Protein AF-A0A834ST66-F1 (afdb_monomer_lite)

Radius of gyration: 17.98 Å; chains: 1; bounding box: 46×31×44 Å

Foldseek 3Di:
DLVCLLPDDLVLLQVLLVVCVVVLHAFQQGHQVSNCVPPPVDDDPCSRRSSPDDSVSSSVRQVRHDPVSVVVSVVSSVVVVVVVVLVVLCDPPDDDPVSVVVNVLSPDPCNCVVVVDDDPDD

pLDDT: mean 84.06, std 11.34, range [38.97, 95.06]

Organism: NCBI:txid362788

Structure (mmCIF, N/CA/C/O backbone):
data_AF-A0A834ST66-F1
#
_entry.id   AF-A0A834ST66-F1
#
loop_
_atom_site.group_PDB
_atom_site.id
_atom_site.type_symbol
_atom_site.label_atom_id
_atom_site.label_alt_id
_atom_site.label_comp_id
_atom_site.label_asym_id
_atom_site.label_entity_id
_atom_site.label_seq_id
_atom_site.pdbx_PDB_ins_code
_atom_site.Cartn_x
_atom_site.Cartn_y
_atom_site.Cartn_z
_atom_site.occupancy
_atom_site.B_iso_or_equiv
_atom_site.auth_seq_id
_atom_site.auth_comp_id
_atom_site.auth_asym_id
_atom_site.auth_atom_id
_atom_site.pdbx_PDB_model_num
ATOM 1 N N . MET A 1 1 ? 3.220 14.035 -3.365 1.00 78.00 1 MET A N 1
ATOM 2 C CA . MET A 1 1 ? 2.948 12.589 -3.526 1.00 78.00 1 MET A CA 1
ATOM 3 C C . MET A 1 1 ? 4.207 11.769 -3.315 1.00 78.00 1 MET A C 1
ATOM 5 O O . MET A 1 1 ? 4.160 10.805 -2.571 1.00 78.00 1 MET A O 1
ATOM 9 N N . GLU A 1 2 ? 5.336 12.176 -3.893 1.00 78.00 2 GLU A N 1
ATOM 10 C CA . GLU A 1 2 ? 6.620 11.491 -3.693 1.00 78.00 2 GLU A CA 1
ATOM 11 C C . GLU A 1 2 ? 7.005 11.348 -2.209 1.00 78.00 2 GLU A C 1
ATOM 13 O O . GLU A 1 2 ? 7.285 10.239 -1.774 1.00 78.00 2 GLU A O 1
ATOM 18 N N . GLU A 1 3 ? 6.869 12.409 -1.406 1.00 83.62 3 GLU A N 1
ATOM 19 C CA . GLU A 1 3 ? 7.105 12.352 0.051 1.00 83.62 3 GLU A CA 1
ATOM 20 C C . GLU A 1 3 ? 6.138 11.412 0.800 1.00 83.62 3 GLU A C 1
ATOM 22 O O . GLU A 1 3 ? 6.508 10.772 1.784 1.00 83.62 3 GLU A O 1
ATOM 27 N N . LYS A 1 4 ? 4.886 11.288 0.329 1.00 85.06 4 LYS A N 1
ATOM 28 C CA . LYS A 1 4 ? 3.914 10.340 0.904 1.00 85.06 4 LYS A CA 1
ATOM 29 C C . LYS A 1 4 ? 4.320 8.897 0.610 1.00 85.06 4 LYS A C 1
ATOM 31 O O . LYS A 1 4 ? 4.142 8.036 1.459 1.00 85.06 4 LYS A O 1
ATOM 36 N N . ILE A 1 5 ? 4.886 8.637 -0.570 1.00 88.62 5 ILE A N 1
ATOM 37 C CA . ILE A 1 5 ? 5.418 7.318 -0.935 1.00 88.62 5 ILE A CA 1
ATOM 38 C C . I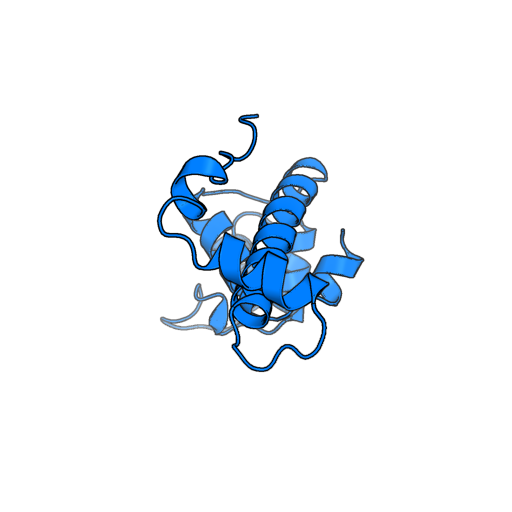LE A 1 5 ? 6.618 6.967 -0.046 1.00 88.62 5 ILE A C 1
ATOM 40 O O . ILE A 1 5 ? 6.699 5.843 0.441 1.00 88.62 5 ILE A O 1
ATOM 44 N N . ASP A 1 6 ? 7.503 7.929 0.223 1.00 89.81 6 ASP A N 1
ATOM 45 C CA . ASP A 1 6 ? 8.684 7.705 1.070 1.00 89.81 6 ASP A CA 1
ATOM 46 C C . ASP A 1 6 ? 8.339 7.412 2.532 1.00 89.81 6 ASP A C 1
ATOM 48 O O . ASP A 1 6 ? 9.049 6.672 3.208 1.00 89.81 6 ASP A O 1
ATOM 52 N N . THR A 1 7 ? 7.241 7.976 3.029 1.00 89.19 7 THR A N 1
ATOM 53 C CA . THR A 1 7 ? 6.821 7.836 4.432 1.00 89.19 7 THR A CA 1
ATOM 54 C C . THR A 1 7 ? 5.760 6.759 4.649 1.00 89.19 7 THR A C 1
ATOM 56 O O . THR A 1 7 ? 5.493 6.386 5.791 1.00 89.19 7 THR A O 1
ATOM 59 N N . ALA A 1 8 ? 5.160 6.229 3.578 1.00 88.12 8 ALA A N 1
ATOM 60 C CA . ALA A 1 8 ? 4.136 5.197 3.667 1.00 88.12 8 ALA A CA 1
ATOM 61 C C . ALA A 1 8 ? 4.681 3.893 4.259 1.00 88.12 8 ALA A C 1
ATOM 63 O O . ALA A 1 8 ? 5.821 3.489 4.019 1.00 88.12 8 ALA A O 1
ATOM 64 N N . GLU A 1 9 ? 3.822 3.178 4.984 1.00 89.25 9 GLU A N 1
ATOM 65 C CA . GLU A 1 9 ? 4.139 1.838 5.462 1.00 89.25 9 GLU A CA 1
ATOM 66 C C . GLU A 1 9 ? 4.441 0.901 4.287 1.00 89.25 9 GLU A C 1
ATOM 68 O O . GLU A 1 9 ? 3.753 0.904 3.262 1.00 89.25 9 GLU A O 1
ATOM 73 N N . LYS A 1 10 ? 5.438 0.025 4.455 1.00 91.88 10 LYS A N 1
ATOM 74 C CA . LYS A 1 10 ? 5.853 -0.914 3.404 1.00 91.88 10 LYS A CA 1
ATOM 75 C C . LYS A 1 10 ? 4.679 -1.736 2.852 1.00 91.88 10 LYS A C 1
ATOM 77 O O . LYS A 1 10 ? 4.637 -1.973 1.650 1.00 91.88 10 LYS A O 1
ATOM 82 N N . GLN A 1 11 ? 3.743 -2.171 3.700 1.00 89.56 11 GLN A N 1
ATOM 83 C CA . GLN A 1 11 ? 2.587 -2.963 3.254 1.00 89.56 11 GLN A CA 1
ATOM 84 C C . GLN A 1 11 ? 1.685 -2.185 2.292 1.00 89.56 11 GLN A C 1
ATOM 86 O O . GLN A 1 11 ? 1.271 -2.733 1.276 1.00 89.56 11 GLN A O 1
ATOM 91 N N . VAL A 1 12 ? 1.475 -0.889 2.539 1.00 89.75 12 VAL A N 1
ATOM 92 C CA . VAL A 1 12 ? 0.712 -0.024 1.630 1.00 89.75 12 VAL A CA 1
ATOM 93 C C . VAL A 1 12 ? 1.401 0.050 0.267 1.00 89.75 12 VAL A C 1
ATOM 95 O O . VAL A 1 12 ? 0.750 -0.103 -0.763 1.00 89.75 12 VAL A O 1
ATOM 98 N N . LEU A 1 13 ? 2.730 0.204 0.240 1.00 93.62 13 LEU A N 1
ATOM 99 C CA . LEU A 1 13 ? 3.481 0.196 -1.018 1.00 93.62 13 LEU A CA 1
ATOM 100 C C . LEU A 1 13 ? 3.366 -1.151 -1.749 1.00 93.62 13 LEU A C 1
ATOM 102 O O . LEU A 1 13 ? 3.166 -1.178 -2.960 1.00 93.62 13 LEU A O 1
ATOM 106 N N . VAL A 1 14 ? 3.451 -2.270 -1.024 1.00 93.31 14 VAL A N 1
ATOM 107 C CA . VAL A 1 14 ? 3.282 -3.624 -1.582 1.00 93.31 14 VAL A CA 1
ATOM 108 C C . VAL A 1 14 ? 1.910 -3.790 -2.233 1.00 93.31 14 VAL A C 1
ATOM 110 O O . VAL A 1 14 ? 1.829 -4.308 -3.349 1.00 93.31 14 VAL A O 1
ATOM 113 N N . ASP A 1 15 ? 0.847 -3.350 -1.565 1.00 90.88 15 ASP A N 1
ATOM 114 C CA . ASP A 1 15 ? -0.523 -3.477 -2.061 1.00 90.88 15 ASP A CA 1
ATOM 115 C C . ASP A 1 15 ? -0.755 -2.628 -3.314 1.00 90.88 15 ASP A C 1
ATOM 117 O O . ASP A 1 15 ? -1.354 -3.107 -4.283 1.00 90.88 15 ASP A O 1
ATOM 121 N N . ILE A 1 16 ? -0.195 -1.415 -3.356 1.00 92.44 16 ILE A N 1
ATOM 122 C CA . ILE A 1 16 ? -0.241 -0.566 -4.552 1.00 92.44 16 ILE A CA 1
ATOM 123 C C . ILE A 1 16 ? 0.516 -1.229 -5.707 1.00 92.44 16 ILE A C 1
ATOM 125 O O . ILE A 1 16 ? -0.026 -1.318 -6.806 1.00 92.44 16 ILE A O 1
ATOM 129 N N . VAL A 1 17 ? 1.722 -1.765 -5.485 1.00 93.31 17 VAL A N 1
ATOM 130 C CA . VAL A 1 17 ? 2.477 -2.444 -6.556 1.00 93.31 17 VAL A CA 1
ATOM 131 C C . VAL A 1 17 ? 1.730 -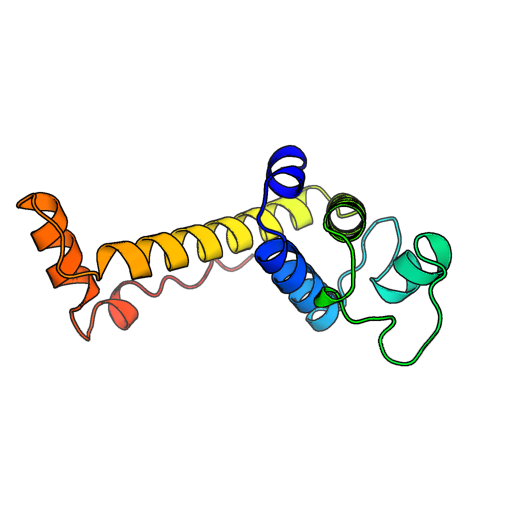3.677 -7.073 1.00 93.31 17 VAL A C 1
ATOM 133 O O . VAL A 1 17 ? 1.623 -3.860 -8.285 1.00 93.31 17 VAL A O 1
ATOM 136 N N . LYS A 1 18 ? 1.135 -4.495 -6.196 1.00 92.31 18 LYS A N 1
ATOM 137 C CA . LYS A 1 18 ? 0.300 -5.637 -6.617 1.00 92.31 18 LYS A CA 1
ATOM 138 C C . LYS A 1 18 ? -0.901 -5.194 -7.451 1.00 92.31 18 LYS A C 1
ATOM 140 O O . LYS A 1 18 ? -1.256 -5.854 -8.428 1.00 92.31 18 LYS A O 1
ATOM 145 N N . MET A 1 19 ? -1.528 -4.081 -7.079 1.00 90.81 19 MET A N 1
ATOM 146 C CA . MET A 1 19 ? -2.636 -3.492 -7.827 1.00 90.81 19 MET A CA 1
ATOM 147 C C . MET A 1 19 ? -2.173 -3.021 -9.215 1.00 90.81 19 MET A C 1
ATOM 149 O O . MET A 1 19 ? -2.791 -3.402 -10.210 1.00 90.81 19 MET A O 1
ATOM 153 N N . VAL A 1 20 ? -1.055 -2.292 -9.297 1.00 92.38 20 VAL A N 1
ATOM 154 C CA . VAL A 1 20 ? -0.421 -1.854 -10.556 1.00 92.38 20 VAL A CA 1
ATOM 155 C C . VAL A 1 20 ? -0.154 -3.053 -11.469 1.00 92.38 20 VAL A C 1
ATOM 157 O O . VAL A 1 20 ? -0.529 -3.032 -12.641 1.00 92.38 20 VAL A O 1
ATOM 160 N N . GLN A 1 21 ? 0.412 -4.136 -10.922 1.00 91.31 21 GLN A N 1
ATOM 161 C CA . GLN A 1 21 ? 0.645 -5.382 -11.658 1.00 91.31 21 GLN A CA 1
ATOM 162 C C . GLN A 1 21 ? -0.657 -5.999 -12.177 1.00 91.31 21 GLN A C 1
ATOM 164 O O . GLN A 1 21 ? -0.726 -6.397 -13.337 1.00 91.31 21 GLN A O 1
ATOM 169 N N . LYS A 1 22 ? -1.698 -6.068 -11.337 1.00 90.06 22 LYS A N 1
ATOM 170 C CA . LYS A 1 22 ? -3.009 -6.618 -11.713 1.00 90.06 22 LYS A CA 1
ATOM 171 C C . LYS A 1 22 ? -3.674 -5.809 -12.829 1.00 90.06 22 LYS A C 1
ATOM 173 O O . LYS A 1 22 ? -4.363 -6.391 -13.660 1.00 90.06 22 LYS A O 1
ATOM 178 N N . ARG A 1 23 ? -3.474 -4.488 -12.846 1.00 88.69 23 ARG A N 1
ATOM 179 C CA . ARG A 1 23 ? -3.999 -3.580 -13.877 1.00 88.69 23 ARG A CA 1
ATOM 180 C C . ARG A 1 23 ? -3.105 -3.471 -15.117 1.00 88.69 23 ARG A C 1
ATOM 182 O O . ARG A 1 23 ? -3.493 -2.800 -16.064 1.00 88.69 23 ARG A O 1
ATOM 189 N N . GLY A 1 24 ? -1.931 -4.107 -15.125 1.00 90.38 24 GLY A N 1
ATOM 190 C CA . GLY A 1 24 ? -0.986 -4.038 -16.244 1.00 90.38 24 GLY A CA 1
ATOM 191 C C . GLY A 1 24 ?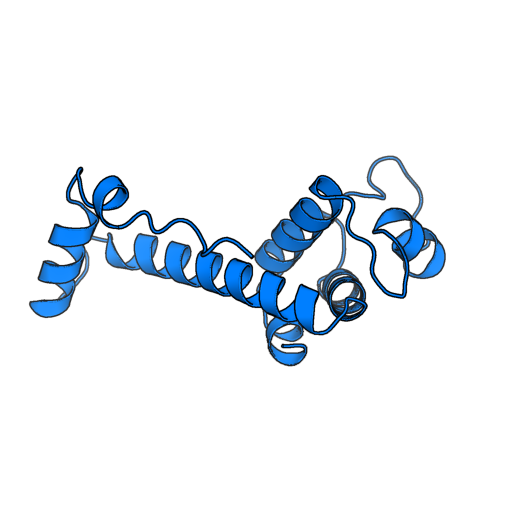 -0.417 -2.637 -16.492 1.00 90.38 24 GLY A C 1
ATOM 192 O O . GLY A 1 24 ? -0.013 -2.333 -17.611 1.00 90.38 24 GLY A O 1
ATOM 193 N N . MET A 1 25 ? -0.409 -1.776 -15.471 1.00 93.06 25 MET A N 1
ATOM 194 C CA . MET A 1 25 ? 0.061 -0.395 -15.593 1.00 93.06 25 MET A CA 1
ATOM 195 C C . MET A 1 25 ? 1.590 -0.348 -15.742 1.00 93.06 25 MET A C 1
ATOM 197 O O . MET A 1 25 ? 2.307 -1.159 -15.147 1.00 93.06 25 MET A O 1
ATOM 201 N N . LYS A 1 26 ? 2.087 0.627 -16.512 1.00 94.12 26 LYS A N 1
ATOM 202 C CA . LYS A 1 26 ? 3.517 0.826 -16.784 1.00 94.12 26 LYS A CA 1
ATOM 203 C C . LYS A 1 26 ? 3.929 2.261 -16.483 1.00 94.12 26 LYS A C 1
ATOM 205 O O . LYS A 1 26 ? 3.250 3.192 -16.905 1.00 94.12 26 LYS A O 1
ATOM 210 N N . GLY A 1 27 ? 5.039 2.419 -15.769 1.00 92.69 27 GLY A N 1
ATOM 211 C CA . GLY A 1 27 ? 5.664 3.716 -15.540 1.00 92.69 27 GLY A CA 1
ATOM 212 C C . GLY A 1 27 ? 6.706 4.031 -16.611 1.00 92.69 27 GLY A C 1
ATOM 213 O O . GLY A 1 27 ? 6.892 3.290 -17.578 1.00 92.69 27 GLY A O 1
ATOM 214 N N . THR A 1 28 ? 7.461 5.105 -16.397 1.00 93.56 28 THR A N 1
ATOM 215 C CA . THR A 1 28 ? 8.608 5.470 -17.252 1.00 93.56 28 THR A CA 1
ATOM 216 C C . THR A 1 28 ? 9.720 4.417 -17.246 1.00 93.56 28 THR A C 1
ATOM 218 O O . THR A 1 28 ? 10.490 4.329 -18.197 1.00 93.56 28 THR A O 1
ATOM 221 N N . MET A 1 29 ? 9.780 3.586 -16.202 1.00 91.06 29 MET A N 1
ATOM 222 C CA . MET A 1 29 ? 10.718 2.466 -16.074 1.00 91.06 29 MET A CA 1
ATOM 223 C C . MET A 1 29 ? 10.106 1.110 -16.471 1.00 91.06 29 MET A C 1
ATOM 225 O O . MET A 1 29 ? 10.667 0.064 -16.145 1.00 91.06 29 MET A O 1
ATOM 229 N N . GLY A 1 30 ? 8.966 1.123 -17.168 1.00 92.62 30 GLY A N 1
ATOM 230 C CA . GLY A 1 30 ? 8.260 -0.076 -17.614 1.00 92.62 30 GLY A CA 1
ATOM 231 C C . GLY A 1 30 ? 7.309 -0.658 -16.566 1.00 92.62 30 GLY A C 1
ATOM 232 O O . GLY A 1 30 ? 6.897 0.011 -15.613 1.00 92.62 30 GLY A O 1
ATOM 233 N N . ASP A 1 31 ? 6.915 -1.912 -16.773 1.00 93.12 31 ASP A N 1
ATOM 234 C CA . ASP A 1 31 ? 6.197 -2.694 -15.768 1.00 93.12 31 ASP A CA 1
ATOM 235 C C . ASP A 1 31 ? 7.122 -3.163 -14.634 1.00 93.12 31 ASP A C 1
ATOM 237 O O . ASP A 1 31 ? 8.342 -3.016 -14.666 1.00 93.12 31 ASP A O 1
ATOM 241 N N . TRP A 1 32 ? 6.535 -3.754 -13.595 1.00 92.81 32 TRP A N 1
ATOM 242 C CA . TRP A 1 32 ? 7.286 -4.204 -12.424 1.00 92.81 32 TRP A CA 1
ATOM 243 C C . TRP A 1 32 ? 8.407 -5.205 -12.747 1.00 92.81 32 TRP A C 1
ATOM 245 O O . TRP A 1 32 ? 9.452 -5.192 -12.099 1.00 92.81 32 TRP A O 1
ATOM 255 N N . LYS A 1 33 ? 8.218 -6.088 -13.736 1.00 89.44 33 LYS A N 1
ATOM 256 C CA . LYS A 1 33 ? 9.250 -7.067 -14.107 1.00 89.44 33 LYS A CA 1
ATOM 257 C C . LYS A 1 33 ? 10.367 -6.394 -14.900 1.00 89.44 33 LYS A C 1
ATOM 259 O O . LYS A 1 33 ? 11.535 -6.667 -14.623 1.00 89.44 33 LYS A O 1
ATOM 264 N N . GLU A 1 34 ? 10.010 -5.513 -15.833 1.00 90.56 34 GLU A N 1
ATOM 265 C CA . GLU A 1 34 ? 10.946 -4.684 -16.602 1.00 90.56 34 GLU A CA 1
ATOM 266 C C . GLU A 1 34 ? 11.814 -3.840 -15.653 1.00 90.56 34 GLU A C 1
ATOM 268 O O . GLU A 1 34 ? 13.043 -3.930 -15.700 1.00 90.56 34 GLU A O 1
ATOM 273 N N . PHE A 1 35 ? 11.195 -3.142 -14.698 1.00 92.44 35 PHE A N 1
ATOM 274 C CA . PHE A 1 35 ? 11.887 -2.348 -13.683 1.00 92.44 35 PHE A CA 1
ATOM 275 C C . PHE A 1 35 ? 12.892 -3.178 -12.869 1.00 92.44 35 PHE A C 1
ATOM 277 O O . PHE A 1 35 ? 14.070 -2.811 -12.778 1.00 92.44 35 PHE A O 1
ATOM 284 N N . LEU A 1 36 ? 12.456 -4.317 -12.313 1.00 89.81 36 LEU A N 1
ATOM 285 C CA . LEU A 1 36 ? 13.307 -5.180 -11.488 1.00 89.81 36 LEU A CA 1
ATOM 286 C C . LEU A 1 36 ? 14.491 -5.760 -12.264 1.00 89.81 36 LEU A C 1
ATOM 288 O O . LEU A 1 36 ? 15.574 -5.889 -11.699 1.00 89.81 36 LEU A O 1
ATOM 292 N N . SER A 1 37 ? 14.317 -6.075 -13.551 1.00 86.12 37 SER A N 1
ATOM 293 C CA . SER A 1 37 ? 15.403 -6.617 -14.378 1.00 86.12 37 SER A CA 1
ATOM 294 C C . SER A 1 37 ? 16.615 -5.675 -14.469 1.00 86.12 37 SER A C 1
ATOM 29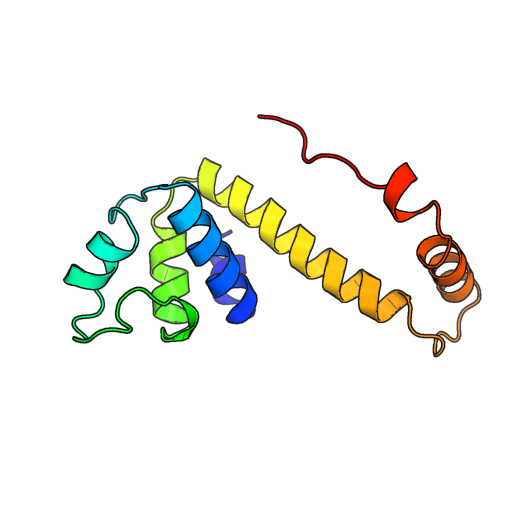6 O O . SER A 1 37 ? 17.753 -6.133 -14.586 1.00 86.12 37 SER A O 1
ATOM 298 N N . ILE A 1 38 ? 16.372 -4.365 -14.348 1.00 84.69 38 ILE A N 1
ATOM 299 C CA . ILE A 1 38 ? 17.386 -3.311 -14.415 1.00 84.69 38 ILE A CA 1
ATOM 300 C C . ILE A 1 38 ? 17.856 -2.903 -13.006 1.00 84.69 38 ILE A C 1
ATOM 302 O O . ILE A 1 38 ? 19.059 -2.749 -12.789 1.00 84.69 38 ILE A O 1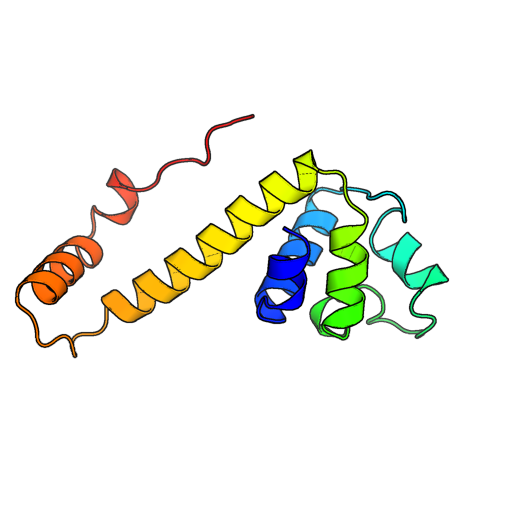
ATOM 306 N N . HIS A 1 39 ? 16.928 -2.762 -12.050 1.00 79.50 39 HIS A N 1
ATOM 307 C CA . HIS A 1 39 ? 17.166 -2.100 -10.757 1.00 79.50 39 HIS A CA 1
ATOM 308 C C . HIS A 1 39 ? 17.380 -3.058 -9.571 1.00 79.50 39 HIS A C 1
ATOM 310 O O . HIS A 1 39 ? 17.946 -2.648 -8.562 1.00 79.50 39 HIS A O 1
ATOM 316 N N . ASP A 1 40 ? 16.974 -4.331 -9.666 1.00 73.19 40 ASP A N 1
ATOM 317 C CA . ASP A 1 40 ? 17.168 -5.333 -8.606 1.00 73.19 40 ASP A CA 1
ATOM 318 C C . ASP A 1 40 ? 17.479 -6.709 -9.213 1.00 73.19 40 ASP A C 1
ATOM 320 O O . ASP A 1 40 ? 16.609 -7.570 -9.369 1.00 73.19 40 ASP A O 1
ATOM 324 N N . LYS A 1 41 ? 18.761 -6.928 -9.541 1.00 68.31 41 LYS A N 1
ATOM 325 C CA . LYS A 1 41 ? 19.299 -8.142 -10.194 1.00 68.31 41 LYS A CA 1
ATOM 326 C C . LYS A 1 41 ? 19.293 -9.398 -9.300 1.00 68.31 41 LYS A C 1
ATOM 328 O O . LYS A 1 41 ? 20.174 -10.250 -9.404 1.00 68.31 41 LYS A O 1
ATOM 333 N N . LYS A 1 42 ? 18.333 -9.531 -8.386 1.00 68.12 42 LYS A N 1
ATOM 334 C CA . LYS A 1 42 ? 18.131 -10.742 -7.578 1.00 68.12 42 LYS A CA 1
ATOM 335 C C . LYS A 1 42 ? 17.400 -11.785 -8.411 1.00 68.12 42 LYS A C 1
ATOM 337 O O . LYS A 1 42 ? 16.314 -11.490 -8.884 1.00 68.12 42 LYS A O 1
ATOM 342 N N . PHE A 1 43 ? 17.955 -12.994 -8.532 1.00 55.59 43 PHE A N 1
ATOM 343 C CA . PHE A 1 43 ? 17.428 -14.111 -9.337 1.00 55.59 43 PHE A CA 1
ATOM 344 C C . PHE A 1 43 ? 16.563 -15.100 -8.517 1.00 55.59 43 PHE A C 1
ATOM 346 O O . PHE A 1 43 ? 16.822 -15.307 -7.334 1.00 55.59 43 PHE A O 1
ATOM 353 N N . GLY A 1 44 ? 15.549 -15.734 -9.136 1.00 61.50 44 GLY A N 1
ATOM 354 C CA . GLY A 1 44 ? 14.765 -16.848 -8.557 1.00 61.50 44 GLY A CA 1
ATOM 355 C C . GLY A 1 44 ? 13.228 -16.708 -8.591 1.00 61.50 44 GLY A C 1
ATOM 356 O O . GLY A 1 44 ? 12.684 -15.653 -8.905 1.00 61.50 44 GLY A O 1
ATOM 357 N N . ALA A 1 45 ? 12.509 -17.779 -8.217 1.00 53.47 45 ALA A N 1
ATOM 358 C CA . ALA A 1 45 ? 11.042 -17.936 -8.324 1.00 53.47 45 ALA A CA 1
ATOM 359 C C . ALA A 1 45 ? 10.182 -16.949 -7.492 1.00 53.47 45 ALA A C 1
ATOM 361 O O . ALA A 1 45 ? 8.958 -16.973 -7.561 1.00 53.47 45 ALA A O 1
ATOM 362 N N . GLY A 1 46 ? 10.807 -16.062 -6.711 1.00 61.38 46 GLY A N 1
ATOM 363 C CA . GLY A 1 46 ? 10.153 -14.991 -5.950 1.00 61.38 46 GLY A CA 1
ATOM 364 C C . GLY A 1 46 ? 10.403 -13.583 -6.493 1.00 61.38 46 GLY A C 1
ATOM 365 O O . GLY A 1 46 ? 10.129 -12.626 -5.777 1.00 61.38 46 GLY A O 1
ATOM 366 N N . LEU A 1 47 ? 10.959 -13.453 -7.706 1.00 67.25 47 LEU A N 1
ATOM 367 C CA . LEU A 1 47 ? 11.449 -12.185 -8.260 1.00 67.25 47 LEU A CA 1
ATOM 368 C C . LEU A 1 47 ? 10.403 -11.072 -8.247 1.00 67.25 47 LEU A C 1
ATOM 370 O O . LEU A 1 47 ? 10.707 -9.923 -7.953 1.00 67.25 47 LEU A O 1
ATOM 374 N N . SER A 1 48 ? 9.179 -11.427 -8.623 1.00 77.69 48 SER A N 1
ATOM 375 C CA . SER A 1 48 ? 8.125 -10.466 -8.923 1.00 77.69 48 SER A CA 1
ATOM 376 C C . SER A 1 48 ? 7.257 -10.136 -7.717 1.00 77.69 48 SER A C 1
ATOM 378 O O . SER A 1 48 ? 6.346 -9.332 -7.871 1.00 77.69 48 SER A O 1
ATOM 380 N N . ASP A 1 49 ? 7.500 -10.753 -6.557 1.00 88.06 49 ASP A N 1
ATOM 381 C CA . ASP A 1 49 ? 6.699 -10.527 -5.356 1.00 88.06 49 ASP A CA 1
ATOM 382 C C . ASP A 1 49 ? 7.119 -9.212 -4.676 1.00 88.06 49 ASP A C 1
ATOM 384 O O . ASP A 1 49 ? 8.228 -9.139 -4.127 1.00 88.06 49 ASP A O 1
ATOM 388 N N . PRO A 1 50 ? 6.259 -8.175 -4.665 1.00 91.38 50 PRO A N 1
ATOM 389 C CA . PRO A 1 50 ? 6.603 -6.890 -4.066 1.00 91.38 50 PRO A CA 1
ATOM 390 C C . PRO A 1 50 ? 6.873 -6.995 -2.558 1.00 91.38 50 PRO A C 1
ATOM 392 O O . PRO A 1 50 ? 7.697 -6.250 -2.028 1.00 91.38 50 PRO A O 1
ATOM 395 N N . ALA A 1 51 ? 6.275 -7.970 -1.857 1.00 91.12 51 ALA A N 1
ATOM 396 C CA . ALA A 1 51 ? 6.485 -8.153 -0.417 1.00 91.12 51 ALA A CA 1
ATOM 397 C C . ALA A 1 51 ? 7.952 -8.469 -0.064 1.00 91.12 51 ALA A C 1
ATOM 399 O O . ALA A 1 51 ? 8.436 -8.119 1.022 1.00 91.12 51 ALA A O 1
ATOM 400 N N . LYS A 1 52 ? 8.687 -9.071 -1.008 1.00 89.69 52 LYS A N 1
ATOM 401 C CA . LYS A 1 52 ? 10.097 -9.460 -0.869 1.00 89.69 52 LYS A CA 1
ATOM 402 C C . LYS A 1 52 ? 11.083 -8.334 -1.195 1.00 89.69 52 LYS A C 1
ATOM 404 O O . LYS A 1 52 ? 12.293 -8.569 -1.170 1.00 89.69 52 LYS A O 1
ATOM 409 N N . ARG A 1 53 ? 10.608 -7.127 -1.518 1.00 89.56 53 ARG A N 1
ATOM 410 C CA . ARG A 1 53 ? 11.455 -5.970 -1.853 1.00 89.56 53 ARG A CA 1
ATOM 411 C C . ARG A 1 53 ? 11.594 -4.994 -0.693 1.00 89.56 53 ARG A C 1
ATOM 413 O O . ARG A 1 53 ? 10.816 -5.026 0.263 1.00 89.56 53 ARG A O 1
ATOM 420 N N . SER A 1 54 ? 12.658 -4.194 -0.725 1.00 91.25 54 SER A N 1
ATOM 421 C CA . SER A 1 54 ? 12.841 -3.116 0.245 1.00 91.25 54 SER A CA 1
ATOM 422 C C . SER A 1 54 ? 11.811 -2.020 -0.008 1.00 91.25 54 SER A C 1
ATOM 424 O O . SER A 1 54 ? 11.268 -1.904 -1.105 1.00 91.25 54 SER A O 1
ATOM 426 N N . HIS A 1 55 ? 11.542 -1.229 1.028 1.00 94.25 55 HIS A N 1
ATOM 427 C CA . HIS A 1 55 ? 10.681 -0.054 0.921 1.00 94.25 55 HIS A CA 1
ATOM 428 C C . HIS A 1 55 ? 11.167 0.888 -0.191 1.00 94.25 55 HIS A C 1
ATOM 430 O O . HIS A 1 55 ? 10.389 1.231 -1.072 1.00 94.25 55 HIS A O 1
ATOM 436 N N . GLU A 1 56 ? 12.474 1.158 -0.235 1.00 92.62 56 GLU A N 1
ATOM 437 C CA . GLU A 1 56 ? 13.108 2.003 -1.252 1.00 92.62 56 GLU A CA 1
ATOM 438 C C . GLU A 1 56 ? 12.836 1.525 -2.686 1.00 92.62 56 GLU A C 1
ATOM 440 O O . GLU A 1 56 ? 12.384 2.306 -3.512 1.00 92.62 56 GLU A O 1
ATOM 445 N N . VAL A 1 57 ? 13.006 0.230 -2.980 1.00 93.00 57 VAL A N 1
ATOM 446 C CA . VAL A 1 57 ? 12.762 -0.316 -4.331 1.00 93.00 57 VAL A CA 1
ATOM 447 C C . VAL A 1 57 ? 11.294 -0.156 -4.743 1.00 93.00 57 VAL A C 1
ATOM 449 O O . VAL A 1 57 ? 11.004 0.152 -5.900 1.00 93.00 57 VAL A O 1
ATOM 452 N N . LEU A 1 58 ? 10.362 -0.343 -3.803 1.00 94.50 58 LEU A N 1
ATOM 453 C CA . LEU A 1 58 ? 8.933 -0.126 -4.047 1.00 94.50 58 LEU A CA 1
ATOM 454 C C . LEU A 1 58 ? 8.639 1.358 -4.299 1.00 94.50 58 LEU A C 1
ATOM 456 O O . LEU A 1 58 ? 7.923 1.690 -5.242 1.00 94.50 58 LEU A O 1
ATOM 460 N N . ALA A 1 59 ? 9.218 2.242 -3.486 1.00 94.75 59 ALA A N 1
ATOM 461 C CA . ALA A 1 59 ? 9.057 3.683 -3.605 1.00 94.75 59 ALA A CA 1
ATOM 462 C C . ALA A 1 59 ? 9.600 4.205 -4.941 1.00 94.75 59 ALA A C 1
ATOM 464 O O . ALA A 1 59 ? 8.888 4.913 -5.652 1.00 94.75 59 ALA A O 1
ATOM 465 N N . THR A 1 60 ? 10.814 3.805 -5.331 1.00 94.75 60 THR A N 1
ATOM 466 C CA . THR A 1 60 ? 11.429 4.178 -6.613 1.00 94.75 60 THR A CA 1
ATOM 467 C C . THR A 1 60 ? 10.559 3.760 -7.795 1.00 94.75 60 THR A C 1
ATOM 469 O O . THR A 1 60 ? 10.320 4.567 -8.691 1.00 94.75 60 THR A O 1
ATOM 472 N N . PHE A 1 61 ? 10.029 2.534 -7.785 1.00 95.06 61 PHE A N 1
ATOM 473 C CA . PHE A 1 61 ? 9.137 2.074 -8.847 1.00 95.06 61 PHE A CA 1
ATOM 474 C C . PHE A 1 61 ? 7.850 2.899 -8.923 1.00 95.06 61 PHE A C 1
ATOM 476 O O . PHE A 1 61 ? 7.481 3.359 -10.002 1.00 95.06 61 PHE A O 1
ATOM 483 N N . LEU A 1 62 ? 7.178 3.133 -7.792 1.00 94.94 62 LEU A N 1
ATOM 484 C CA . LEU A 1 62 ? 5.926 3.897 -7.761 1.00 94.94 62 LEU A CA 1
ATOM 485 C C . LEU A 1 62 ? 6.121 5.363 -8.166 1.00 94.94 62 LEU A C 1
ATOM 487 O O . LEU A 1 62 ? 5.248 5.939 -8.810 1.00 94.94 62 LEU A O 1
ATOM 491 N N . LYS A 1 63 ? 7.281 5.950 -7.861 1.00 94.81 63 LYS A N 1
ATOM 492 C CA . LYS A 1 63 ? 7.662 7.299 -8.304 1.00 94.81 63 LYS A CA 1
ATOM 493 C C . LYS A 1 63 ? 7.936 7.402 -9.806 1.00 94.81 63 LYS A C 1
ATOM 495 O O . LYS A 1 63 ? 7.951 8.507 -10.332 1.00 94.81 63 LYS A O 1
ATOM 500 N N . SER A 1 64 ? 8.128 6.282 -10.507 1.00 94.50 64 SER A N 1
ATOM 501 C CA . SER A 1 64 ? 8.352 6.284 -11.961 1.00 94.50 64 SER A CA 1
ATOM 502 C C . SER A 1 64 ? 7.082 6.549 -12.785 1.00 94.50 64 SER A C 1
ATOM 504 O O . SER A 1 64 ? 7.170 6.725 -14.004 1.00 94.50 64 SER A O 1
ATOM 506 N N . PHE A 1 65 ? 5.909 6.550 -12.147 1.00 94.50 65 PHE A N 1
ATOM 507 C CA . PHE A 1 65 ? 4.611 6.749 -12.787 1.00 94.50 65 PHE A CA 1
ATOM 508 C C . PHE A 1 65 ? 4.283 8.228 -13.027 1.00 94.50 65 PHE A C 1
ATOM 510 O O . PHE A 1 65 ? 4.890 9.130 -12.448 1.00 94.50 65 PHE A O 1
ATOM 517 N N . SER A 1 66 ? 3.311 8.485 -13.906 1.00 92.81 66 SER A N 1
ATOM 518 C CA . SER A 1 66 ? 2.905 9.848 -14.252 1.00 92.81 66 SER A CA 1
ATOM 519 C C . SER A 1 66 ? 2.223 10.563 -13.079 1.00 92.81 66 SER A C 1
ATOM 521 O O . SER A 1 66 ? 1.757 9.944 -12.123 1.00 92.81 66 SER A O 1
ATOM 523 N N . LYS A 1 67 ? 2.099 11.894 -13.153 1.00 88.38 67 LYS A N 1
ATOM 524 C CA . LYS A 1 67 ? 1.401 12.670 -12.113 1.00 88.38 67 LYS A CA 1
ATOM 525 C C . LYS A 1 67 ? -0.058 12.246 -11.918 1.00 88.38 67 LYS A C 1
ATOM 527 O O . LYS A 1 67 ? -0.559 12.371 -10.803 1.00 88.38 67 LYS A O 1
ATOM 532 N N . ASP A 1 68 ? -0.728 11.770 -12.963 1.00 87.50 68 ASP A N 1
ATOM 533 C CA . ASP A 1 68 ? -2.124 11.338 -12.867 1.00 87.50 68 ASP A CA 1
ATOM 534 C C . ASP A 1 68 ? -2.239 9.953 -12.218 1.00 87.50 68 ASP A C 1
ATOM 536 O O . ASP A 1 68 ? -3.043 9.777 -11.303 1.00 87.50 68 ASP A O 1
ATOM 540 N N . ASP A 1 69 ? -1.336 9.025 -12.546 1.00 89.81 69 ASP A N 1
ATOM 541 C CA . ASP A 1 69 ? -1.209 7.747 -11.829 1.00 89.81 69 ASP A CA 1
ATOM 542 C C . ASP A 1 69 ? -0.899 7.963 -10.338 1.00 89.81 69 ASP A C 1
ATOM 544 O O . ASP A 1 69 ? -1.450 7.297 -9.463 1.00 89.81 69 ASP A O 1
ATOM 548 N N . LEU A 1 70 ? -0.048 8.945 -10.023 1.00 88.94 70 LEU A N 1
ATOM 549 C CA . LEU A 1 70 ? 0.290 9.308 -8.648 1.00 88.94 70 LEU A CA 1
ATOM 550 C C . LEU A 1 70 ? -0.925 9.836 -7.861 1.00 88.94 70 LEU A C 1
ATOM 552 O O . LEU A 1 70 ? -1.039 9.542 -6.670 1.00 88.94 70 LEU A O 1
ATOM 556 N N . LYS A 1 71 ? -1.852 10.573 -8.496 1.00 87.31 71 LYS A N 1
ATOM 557 C CA . LYS A 1 71 ? -3.132 10.962 -7.862 1.00 87.31 71 LYS A CA 1
ATOM 558 C C . LYS A 1 71 ? -4.000 9.739 -7.588 1.00 87.31 71 LYS A C 1
ATOM 560 O O . LYS A 1 71 ? -4.613 9.643 -6.526 1.00 87.31 71 LYS A O 1
ATOM 565 N N . PHE A 1 72 ? -4.025 8.792 -8.522 1.00 85.31 72 PHE A N 1
ATOM 566 C CA . PHE A 1 72 ? -4.743 7.538 -8.342 1.00 85.31 72 PHE A CA 1
ATOM 567 C C . PHE A 1 72 ? -4.171 6.723 -7.164 1.00 85.31 72 PHE A C 1
ATOM 569 O O . PHE A 1 72 ? -4.924 6.229 -6.323 1.00 85.31 72 PHE A O 1
ATOM 576 N N . PHE A 1 73 ? -2.845 6.665 -7.013 1.00 89.31 73 PHE A N 1
ATOM 577 C CA . PHE A 1 73 ? -2.213 6.025 -5.854 1.00 89.31 73 PHE A CA 1
ATOM 578 C C . PHE A 1 73 ? -2.524 6.747 -4.534 1.00 89.31 73 PHE A C 1
ATOM 580 O O . PHE A 1 73 ? -2.698 6.080 -3.515 1.00 89.31 73 PHE A O 1
ATOM 587 N N . ASP A 1 74 ? -2.651 8.080 -4.535 1.00 85.94 74 ASP A N 1
ATOM 588 C CA . ASP A 1 74 ? -3.035 8.856 -3.342 1.00 85.94 74 ASP A CA 1
ATOM 589 C C . ASP A 1 74 ? -4.422 8.459 -2.819 1.00 85.94 74 ASP A C 1
ATOM 591 O O . ASP A 1 74 ? -4.614 8.307 -1.610 1.00 85.94 74 ASP A O 1
ATOM 595 N N . ASN A 1 75 ? -5.379 8.212 -3.719 1.00 81.31 75 ASN A N 1
ATOM 596 C CA . ASN A 1 75 ? -6.709 7.727 -3.345 1.00 81.31 75 ASN A CA 1
ATOM 597 C C . ASN A 1 75 ? -6.644 6.365 -2.646 1.00 81.31 75 ASN A C 1
ATO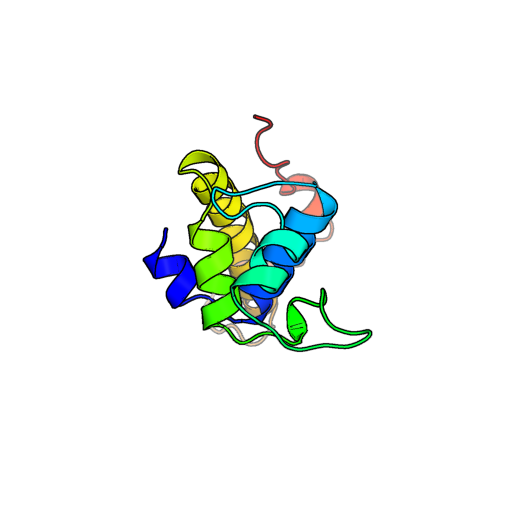M 599 O O . ASN A 1 75 ? -7.284 6.174 -1.608 1.00 81.31 75 ASN A O 1
ATOM 603 N N . ILE A 1 76 ? -5.815 5.452 -3.159 1.00 80.19 76 ILE A N 1
ATOM 604 C CA . ILE A 1 76 ? -5.606 4.133 -2.553 1.00 80.19 76 ILE A CA 1
ATOM 605 C C . ILE A 1 76 ? -4.938 4.263 -1.182 1.00 80.19 76 ILE A C 1
ATOM 607 O O . ILE A 1 76 ? -5.398 3.650 -0.217 1.00 80.19 76 ILE A O 1
ATOM 611 N N . MET A 1 77 ? -3.892 5.086 -1.059 1.00 85.19 77 MET A N 1
ATOM 612 C CA . MET A 1 77 ? -3.233 5.334 0.229 1.00 85.19 77 MET A CA 1
ATOM 613 C C . MET A 1 77 ? -4.214 5.898 1.256 1.00 85.19 77 MET A C 1
ATOM 615 O O . MET A 1 77 ? -4.301 5.389 2.373 1.00 85.19 77 MET A O 1
ATOM 619 N N . ARG A 1 78 ? -5.020 6.890 0.860 1.00 82.19 78 ARG A N 1
ATOM 620 C CA . ARG A 1 78 ? -6.065 7.468 1.709 1.00 82.19 78 ARG A CA 1
ATOM 621 C C . ARG A 1 78 ? -7.078 6.414 2.152 1.00 82.19 78 ARG A C 1
ATOM 623 O O . ARG A 1 78 ? -7.475 6.414 3.314 1.00 82.19 78 ARG A O 1
ATOM 630 N N . ARG A 1 79 ? -7.467 5.486 1.273 1.00 78.44 79 ARG A N 1
ATOM 631 C CA . ARG A 1 79 ? -8.356 4.369 1.622 1.00 78.44 79 ARG A CA 1
ATOM 632 C C . ARG A 1 79 ? -7.734 3.452 2.675 1.00 78.44 79 ARG A C 1
ATOM 634 O O . ARG A 1 79 ? -8.414 3.128 3.644 1.00 78.44 79 ARG A O 1
ATOM 641 N N . HIS A 1 80 ? -6.463 3.076 2.527 1.00 78.75 80 HIS A N 1
ATOM 642 C CA . HIS A 1 80 ? -5.759 2.276 3.537 1.00 78.75 80 HIS A CA 1
ATOM 643 C C . HIS A 1 80 ? -5.696 2.995 4.891 1.00 78.75 80 HIS A C 1
ATOM 645 O O . HIS A 1 80 ? -6.014 2.394 5.917 1.00 78.75 80 HIS A O 1
ATOM 651 N N . SER A 1 81 ? -5.368 4.291 4.903 1.00 78.25 81 SER A N 1
ATOM 652 C CA . SER A 1 81 ? -5.378 5.095 6.131 1.00 78.25 81 SER A CA 1
ATOM 653 C C . SER A 1 81 ? -6.771 5.172 6.758 1.00 78.25 81 SER A C 1
ATOM 655 O O . SER A 1 81 ? -6.911 4.972 7.962 1.00 78.25 81 SER A O 1
ATOM 657 N N . ASN A 1 82 ? -7.811 5.395 5.952 1.00 80.38 82 ASN A N 1
ATOM 658 C CA . ASN A 1 82 ? -9.194 5.440 6.424 1.00 80.38 82 ASN A CA 1
ATOM 659 C C . ASN A 1 82 ? -9.648 4.091 6.986 1.00 80.38 82 ASN A C 1
ATOM 661 O O . ASN A 1 82 ? -10.316 4.067 8.012 1.00 80.38 82 ASN A O 1
ATOM 665 N N . GLN A 1 83 ? -9.261 2.973 6.366 1.00 78.88 83 GLN A N 1
ATOM 666 C CA . GLN A 1 83 ? -9.571 1.636 6.870 1.00 78.88 83 GLN A CA 1
ATOM 667 C C . GLN A 1 83 ? -8.883 1.373 8.215 1.00 78.88 83 GLN A C 1
ATOM 669 O O . GLN A 1 83 ? -9.523 0.882 9.140 1.00 78.88 83 GLN A O 1
ATOM 674 N N . LEU A 1 84 ? -7.612 1.757 8.365 1.00 78.00 84 LEU A N 1
ATOM 675 C CA . LEU A 1 84 ? -6.906 1.644 9.643 1.00 78.00 84 LEU A CA 1
ATOM 676 C C . LEU A 1 84 ? -7.568 2.497 10.736 1.00 78.00 84 LEU A C 1
ATOM 678 O O . LEU A 1 84 ? -7.732 2.042 11.867 1.00 78.00 84 LEU A O 1
ATOM 682 N N . LEU A 1 85 ? -7.954 3.733 10.407 1.00 79.12 85 LEU A N 1
ATOM 683 C CA . LEU A 1 85 ? -8.685 4.611 11.322 1.00 79.12 85 LEU A CA 1
ATOM 684 C C . LEU A 1 85 ? -10.050 4.024 11.690 1.00 79.12 85 LEU A C 1
ATOM 686 O O . LEU A 1 85 ? -10.426 4.050 12.855 1.00 79.12 85 LEU A O 1
ATOM 690 N N . PHE A 1 86 ? -10.764 3.457 10.723 1.00 78.56 86 PHE A N 1
ATOM 691 C CA . PHE A 1 86 ? -12.063 2.825 10.924 1.00 78.56 86 PHE A CA 1
ATOM 692 C C . PHE A 1 86 ? -11.980 1.624 11.872 1.00 78.56 86 PHE A C 1
ATOM 694 O O . PHE A 1 86 ? -12.793 1.519 12.787 1.00 78.56 86 PHE A O 1
ATOM 701 N N . GLU A 1 87 ? -10.971 0.763 11.721 1.00 79.94 87 GLU A N 1
ATOM 702 C CA . GLU A 1 87 ? -10.749 -0.354 12.647 1.00 79.94 87 GLU A CA 1
ATOM 703 C C . GLU A 1 87 ? -10.399 0.131 14.062 1.00 79.94 87 GLU A C 1
ATOM 705 O O . GLU A 1 87 ? -10.922 -0.404 15.037 1.00 79.94 87 GLU A O 1
ATOM 710 N N . LYS A 1 88 ? -9.607 1.204 14.197 1.00 79.31 88 LYS A N 1
ATOM 711 C CA . LYS A 1 88 ? -9.333 1.827 15.506 1.00 79.31 88 LYS A CA 1
ATOM 712 C C . LYS A 1 88 ? -10.586 2.429 16.144 1.00 79.31 88 LYS A C 1
ATOM 714 O O . LYS A 1 88 ? -10.771 2.287 17.344 1.00 79.31 88 LYS A O 1
ATOM 719 N N . LEU A 1 89 ? -11.439 3.085 15.355 1.00 78.94 89 LEU A N 1
ATOM 720 C CA . LEU A 1 89 ? -12.666 3.746 15.824 1.00 78.94 89 LEU A CA 1
ATOM 721 C C . LEU A 1 89 ? -13.806 2.772 16.164 1.00 78.94 89 LEU A C 1
ATOM 723 O O . LEU A 1 89 ? -14.820 3.156 16.748 1.00 78.94 89 LEU A O 1
ATOM 727 N N . LYS A 1 90 ? -13.676 1.506 15.765 1.00 74.06 90 LYS A N 1
ATOM 728 C CA . LYS A 1 90 ? -14.594 0.442 16.170 1.00 74.06 90 LYS A CA 1
ATOM 729 C C . LYS A 1 90 ? -14.291 -0.107 17.556 1.00 74.06 90 LYS A C 1
ATOM 731 O O . LYS A 1 90 ? -15.173 -0.777 18.107 1.00 74.06 90 LYS A O 1
ATOM 736 N N . ASP A 1 91 ? -13.106 0.148 18.105 1.00 77.12 91 ASP A N 1
ATOM 737 C CA . ASP A 1 91 ? -12.722 -0.329 19.429 1.00 77.12 91 ASP A CA 1
ATOM 738 C C . ASP A 1 91 ? -13.627 0.277 20.518 1.00 77.12 91 ASP A C 1
ATOM 740 O O . ASP A 1 91 ? -14.049 1.425 20.462 1.00 77.12 91 ASP A O 1
ATOM 744 N N . LYS A 1 92 ? -14.014 -0.521 21.513 1.00 66.06 92 LYS A N 1
ATOM 745 C CA . LYS A 1 92 ? -14.950 -0.135 22.591 1.00 66.06 92 LYS A CA 1
ATOM 746 C C . LYS A 1 92 ? -14.280 0.635 23.728 1.00 66.06 92 LYS A C 1
ATOM 748 O O . LYS A 1 92 ? -14.939 0.928 24.718 1.00 66.06 92 LYS A O 1
ATOM 753 N N . SER A 1 93 ? -13.007 0.980 23.570 1.00 74.31 93 SER A N 1
ATOM 754 C CA . SER A 1 93 ? -12.184 1.693 24.547 1.00 74.31 93 SER A CA 1
ATOM 755 C C . SER A 1 93 ? -12.321 3.226 24.498 1.00 74.31 93 SER A C 1
ATOM 757 O O . SER A 1 93 ? -11.565 3.921 25.166 1.00 74.31 93 SER A O 1
ATOM 759 N N . HIS A 1 94 ? -13.253 3.782 23.714 1.00 72.44 94 HIS A N 1
ATOM 760 C CA . HIS A 1 94 ? -13.372 5.234 23.538 1.00 72.44 94 HIS A CA 1
ATOM 761 C C . HIS A 1 94 ? -14.050 5.954 24.711 1.00 72.44 94 HIS A C 1
ATOM 763 O O . HIS A 1 94 ? -15.198 5.670 25.065 1.00 72.44 94 HIS A O 1
ATOM 769 N N . ASP A 1 95 ? -13.373 6.976 25.236 1.00 73.44 95 ASP A N 1
ATOM 770 C CA . ASP A 1 95 ? -13.789 7.662 26.461 1.00 73.44 95 ASP A CA 1
ATOM 771 C C . ASP A 1 95 ? -14.756 8.835 26.218 1.00 73.44 95 ASP A C 1
ATOM 773 O O . ASP A 1 95 ? -15.617 9.117 27.062 1.00 73.44 95 ASP A O 1
ATOM 777 N N . THR A 1 96 ? -14.709 9.505 25.059 1.00 88.19 96 THR A N 1
ATOM 778 C CA . THR A 1 96 ? -15.540 10.705 24.829 1.00 88.19 96 THR A CA 1
ATOM 779 C C . THR A 1 96 ? -16.936 10.376 24.273 1.00 88.19 96 THR A C 1
ATOM 781 O O . THR A 1 96 ? -17.114 9.367 23.577 1.00 88.19 96 THR A O 1
ATOM 784 N N . PRO A 1 97 ? -17.973 11.184 24.576 1.00 89.56 97 PRO A N 1
ATOM 785 C CA . PRO A 1 97 ? -19.311 11.005 24.004 1.00 89.56 97 PRO A CA 1
ATOM 786 C C . PRO A 1 97 ? -19.339 11.046 22.467 1.00 89.56 97 PRO A C 1
ATOM 788 O O . PRO A 1 97 ? -20.071 10.277 21.844 1.00 89.56 97 PRO A O 1
ATOM 791 N N . GLU A 1 98 ? -18.519 11.897 21.848 1.00 90.25 98 GLU A N 1
ATOM 792 C CA . GLU A 1 98 ? -18.438 12.079 20.394 1.00 90.25 98 GLU A CA 1
ATOM 793 C C . GLU A 1 98 ? -17.849 10.840 19.715 1.00 90.25 98 GLU A C 1
ATOM 795 O O . GLU A 1 98 ? -18.408 10.339 18.739 1.00 90.25 98 GLU A O 1
ATOM 800 N N . GLN A 1 99 ? -16.761 10.291 20.265 1.00 86.44 99 GLN A N 1
ATOM 801 C CA . GLN A 1 99 ? -16.152 9.062 19.751 1.00 86.44 99 GLN A CA 1
ATOM 802 C C . GLN A 1 99 ? -17.100 7.865 19.890 1.00 86.44 99 GLN A C 1
ATOM 804 O O . GLN A 1 99 ? -17.217 7.060 18.966 1.00 86.44 99 GLN A O 1
ATOM 809 N N . ARG A 1 100 ? -17.851 7.781 20.998 1.00 87.69 100 ARG A N 1
ATOM 810 C CA . ARG A 1 100 ? -18.887 6.753 21.192 1.00 87.69 100 ARG A CA 1
ATOM 811 C C . ARG A 1 100 ? -20.018 6.855 20.171 1.00 87.69 100 ARG A C 1
ATOM 813 O O . ARG A 1 100 ? -20.525 5.826 19.724 1.00 87.69 100 ARG A O 1
ATOM 820 N N . LEU A 1 101 ? -20.423 8.069 19.794 1.00 91.00 101 LEU A N 1
ATOM 821 C CA . LEU A 1 101 ? -21.423 8.265 18.745 1.00 91.00 101 LEU A CA 1
ATOM 822 C C . LEU A 1 101 ? -20.899 7.788 17.387 1.00 91.00 101 LEU A C 1
ATOM 824 O O . LEU A 1 101 ? -21.588 7.025 16.712 1.00 91.00 101 LEU A O 1
ATOM 828 N N . VAL A 1 102 ? -19.672 8.178 17.022 1.00 89.69 102 VAL A N 1
ATOM 829 C CA . VAL A 1 102 ? -19.009 7.704 15.797 1.00 89.69 102 VAL A CA 1
ATOM 830 C C . VAL A 1 102 ? -18.979 6.178 15.781 1.00 89.69 102 VAL A C 1
ATOM 832 O O . VAL A 1 102 ? -19.488 5.574 14.843 1.00 89.69 102 VAL A O 1
ATOM 835 N N . GLN A 1 103 ? -18.494 5.544 16.848 1.00 88.25 103 GLN A N 1
ATOM 836 C CA . GLN A 1 103 ? -18.425 4.090 16.956 1.00 88.25 103 GLN A CA 1
ATOM 837 C C . GLN A 1 103 ? -19.777 3.403 16.719 1.00 88.25 103 GLN A C 1
ATOM 839 O O . GLN A 1 103 ? -19.850 2.448 15.944 1.00 88.25 103 GLN A O 1
ATOM 844 N N . LYS A 1 104 ? -20.848 3.874 17.373 1.00 89.19 104 LYS A N 1
ATOM 845 C CA . LYS A 1 104 ? -22.194 3.306 17.199 1.00 89.19 104 LYS A CA 1
ATOM 846 C C . LYS A 1 104 ? -22.649 3.373 15.744 1.00 89.19 104 LYS A C 1
ATOM 848 O O . LYS A 1 104 ? -23.213 2.403 15.245 1.00 89.19 104 LYS A O 1
ATOM 853 N N . THR A 1 105 ? -22.367 4.484 15.067 1.00 90.81 105 THR A N 1
ATOM 854 C CA . THR A 1 105 ? -22.665 4.656 13.643 1.00 90.81 105 THR A CA 1
ATOM 855 C C . THR A 1 105 ? -21.853 3.686 12.782 1.00 90.81 105 THR A C 1
ATOM 857 O O . THR A 1 105 ? -22.432 3.000 11.947 1.00 90.81 105 THR A O 1
ATOM 860 N N . LEU A 1 106 ? -20.541 3.550 13.016 1.00 87.75 106 LEU A N 1
ATOM 861 C CA . LEU A 1 106 ? -19.673 2.648 12.238 1.00 87.75 106 LEU A CA 1
ATOM 862 C C . LEU A 1 106 ? -19.984 1.155 12.459 1.00 87.75 106 LEU A C 1
ATOM 864 O O . LEU A 1 106 ? -19.725 0.334 11.580 1.00 87.75 106 LEU A O 1
ATOM 868 N N . GLN A 1 107 ? -20.502 0.786 13.635 1.00 86.00 107 GLN A N 1
ATOM 869 C CA . GLN A 1 107 ? -20.917 -0.585 13.963 1.00 86.00 107 GLN A CA 1
ATOM 870 C C . GLN A 1 107 ? -22.306 -0.941 13.418 1.00 86.00 107 GLN A C 1
ATOM 872 O O . GLN A 1 107 ? -22.690 -2.112 13.450 1.00 86.00 107 GLN A O 1
ATOM 877 N N . HIS A 1 108 ? -23.069 0.037 12.927 1.00 90.19 108 HIS A N 1
ATOM 878 C CA . HIS A 1 108 ? -24.401 -0.212 12.400 1.00 90.19 108 HIS A CA 1
ATOM 879 C C . HIS A 1 108 ? -24.329 -1.048 11.104 1.00 90.19 108 HIS A C 1
ATOM 881 O O . HIS A 1 108 ? -23.583 -0.678 10.195 1.00 90.19 108 HIS A O 1
ATOM 887 N N . PRO A 1 109 ? -25.119 -2.131 10.953 1.00 90.06 109 PRO A N 1
ATOM 888 C CA . PRO A 1 109 ? -25.037 -3.020 9.787 1.00 90.06 109 PRO A CA 1
ATOM 889 C C . PRO A 1 109 ? -25.260 -2.339 8.431 1.00 90.06 109 PRO A C 1
ATOM 891 O O . PRO A 1 109 ? -24.734 -2.807 7.426 1.00 90.06 109 PRO A O 1
ATOM 894 N N . LEU A 1 110 ? -26.021 -1.240 8.397 1.00 91.56 110 LEU A N 1
ATOM 895 C CA . LEU A 1 110 ? -26.278 -0.483 7.165 1.00 91.56 110 LEU A CA 1
ATOM 896 C C . LEU A 1 110 ? -25.163 0.506 6.809 1.00 91.56 110 LEU A C 1
ATOM 898 O O . LEU A 1 110 ? -25.076 0.919 5.660 1.00 91.56 110 LEU A O 1
ATOM 902 N N . TYR A 1 111 ? -24.270 0.852 7.742 1.00 88.50 111 TYR A N 1
ATOM 903 C CA . TYR A 1 111 ? -23.235 1.856 7.488 1.00 88.50 111 TYR A CA 1
ATOM 904 C C . TYR A 1 111 ? -22.347 1.523 6.274 1.00 88.50 111 TYR A C 1
ATOM 906 O O . TYR A 1 111 ? -22.163 2.397 5.430 1.00 88.50 111 TYR A O 1
ATOM 914 N N . PRO A 1 112 ? -21.843 0.282 6.100 1.00 83.62 112 PRO A N 1
ATOM 915 C CA . PRO A 1 112 ? -21.059 -0.061 4.916 1.00 83.62 112 PRO A CA 1
ATOM 916 C C . PRO A 1 112 ? -21.859 -0.013 3.611 1.00 83.62 112 PRO A C 1
ATOM 918 O O . PRO A 1 112 ? -21.244 0.075 2.559 1.00 83.62 112 PRO A O 1
ATOM 921 N N . LEU A 1 113 ? -23.191 -0.109 3.661 1.00 84.62 113 LEU A N 1
ATOM 922 C CA . LEU A 1 113 ? -24.052 -0.032 2.479 1.00 84.62 113 LEU A CA 1
ATOM 923 C C . LEU A 1 113 ? -24.340 1.430 2.120 1.00 84.62 113 LEU A C 1
ATOM 925 O O . LEU A 1 113 ? -24.169 1.822 0.971 1.00 84.62 113 LEU A O 1
ATOM 929 N N . ASP A 1 114 ? -24.700 2.239 3.116 1.00 88.69 114 ASP A N 1
ATOM 930 C CA . ASP A 1 114 ? -25.093 3.640 2.934 1.00 88.69 114 ASP A CA 1
ATOM 931 C C . ASP A 1 114 ? -23.891 4.566 2.676 1.00 88.69 114 ASP A C 1
ATOM 933 O O . ASP A 1 114 ? -24.026 5.603 2.029 1.00 88.69 114 ASP A O 1
ATOM 937 N N . TYR A 1 115 ? -22.703 4.190 3.166 1.00 85.06 115 TYR A N 1
ATOM 938 C CA . TYR A 1 115 ? -21.462 4.965 3.041 1.00 85.06 115 TYR A CA 1
ATOM 939 C C . TYR A 1 115 ? -20.400 4.268 2.171 1.00 85.06 115 TYR A C 1
ATOM 941 O O . TYR A 1 115 ? -19.225 4.650 2.193 1.00 85.06 115 TYR A O 1
ATOM 949 N N . ALA A 1 116 ? -20.792 3.272 1.368 1.00 79.31 116 ALA A N 1
ATOM 950 C CA . ALA A 1 116 ? -19.961 2.760 0.279 1.00 79.31 116 ALA A CA 1
ATOM 951 C C . ALA A 1 116 ? -20.020 3.713 -0.919 1.00 79.31 116 ALA A C 1
ATOM 953 O O . ALA A 1 116 ? -20.723 3.482 -1.901 1.00 79.31 116 ALA A O 1
ATOM 954 N N . PHE A 1 117 ? -19.247 4.792 -0.855 1.00 75.31 117 PHE A N 1
ATOM 955 C CA . PHE A 1 117 ? -19.019 5.617 -2.034 1.00 75.31 117 PHE A CA 1
ATOM 956 C C . PHE A 1 117 ? -18.117 4.843 -2.994 1.00 75.31 117 PHE A C 1
ATOM 958 O O . PHE A 1 117 ? -16.960 4.555 -2.670 1.00 75.31 117 PHE A O 1
ATOM 965 N N . ALA A 1 118 ? -18.651 4.488 -4.167 1.00 62.44 118 ALA A N 1
ATOM 966 C CA . ALA A 1 118 ? -17.810 4.096 -5.286 1.00 62.44 118 ALA A CA 1
ATOM 967 C C . ALA A 1 118 ? -16.828 5.246 -5.527 1.00 62.44 118 ALA A C 1
ATOM 969 O O . ALA A 1 118 ? -17.235 6.413 -5.535 1.00 62.44 118 ALA A O 1
ATOM 970 N N . GLU A 1 119 ? -15.538 4.927 -5.644 1.00 56.12 119 GLU A N 1
ATOM 971 C CA . GLU A 1 119 ? -14.559 5.894 -6.129 1.00 56.12 119 GLU A CA 1
ATOM 972 C C . GLU A 1 119 ? -15.157 6.492 -7.396 1.00 56.12 119 GLU A C 1
ATOM 974 O O . GLU A 1 119 ? -15.514 5.731 -8.295 1.00 56.12 119 GLU A O 1
ATOM 979 N N . LEU A 1 120 ? -15.373 7.813 -7.394 1.00 44.69 120 LEU A N 1
ATOM 980 C CA . LEU A 1 120 ? -15.758 8.572 -8.576 1.00 44.69 120 LEU A CA 1
ATOM 981 C C . LEU A 1 120 ? -15.043 7.946 -9.770 1.00 44.69 120 LEU A C 1
ATOM 983 O O . LEU A 1 120 ? -13.811 7.915 -9.798 1.00 44.69 120 LEU A O 1
ATOM 987 N N . GLU A 1 121 ? -15.828 7.367 -10.677 1.00 39.53 121 GLU A N 1
ATOM 988 C CA . GLU A 1 121 ? -15.320 6.967 -11.975 1.00 39.53 121 GLU A CA 1
ATOM 989 C C . GLU A 1 121 ? -14.557 8.157 -12.568 1.00 39.53 121 GLU A C 1
ATOM 991 O O . GLU A 1 121 ? -14.976 9.308 -12.389 1.00 39.53 121 GLU A O 1
ATOM 996 N N . MET A 1 122 ? -13.507 7.819 -13.326 1.00 38.97 122 MET A N 1
ATOM 997 C CA . MET A 1 122 ? -12.646 8.663 -14.171 1.00 38.97 122 MET A CA 1
ATOM 998 C C . MET A 1 122 ? -11.276 8.993 -13.572 1.00 38.97 122 MET A C 1
ATOM 1000 O O . MET A 1 122 ? -11.115 10.023 -12.880 1.00 38.97 122 MET A O 1
#

Secondary structure (DSSP, 8-state):
-HHHHHHS-HHHHHHHHHHHHHHT--BTTBSHHHHHHHH----STTTT-GGGS-HHHHHHHHHTS-HHHHHHHHHHHHHHHHHHHHHHHTSTT--SHHHHHHHHHHTSTTHHHHT-------

Sequence (122 aa):
MEEKIDTAEKQVLVDIVKMVQKRGMKGTMGDWKEFLSIHDKKFGAGLSDPAKRSHEVLATFLKSFSKDDLKFFDNIMRRHSNQLLFEKLKDKSHDTPEQRLVQKTLQHPLYPLDYAFAELEM